Protein AF-A0AAQ3KBP9-F1 (afdb_monomer_lite)

Organism: NCBI:txid4628

Sequence (112 aa):
MKPSSLLSFSLALLLLQYSLAEADFQKTCTDAANSDSQADHDFCVSRLLGRPDSIEVDTWRLAQIAAELAINNNDIGKVKIGQLSAQATDATLRQLLNTCYLLFDGMGRADA

InterPro domains:
  IPR035513 Invertase/pectin methylesterase inhibitor domain superfamily [G3DSA:1.20.140.40] (21-111)
  IPR035513 Invertase/pectin methylesterase inhibitor domain superfamily [SSF101148] (26-107)

Secondary structure (DSSP, 8-state):
--THHHHHHHHHHHHHHHHT----HHHHHHHHHHH-TT--HHHHHHHHHT-TTGGG--HHHHHHHHHHHHHHHHHHHHHHHHHHHHH--SHHHHHHHHHHHHHHHHTT----

Radius of gyration: 22.48 Å; chains: 1; bounding box: 61×32×59 Å

Structure (mmCIF, N/CA/C/O backbone):
data_AF-A0AAQ3KBP9-F1
#
_entry.id   AF-A0AAQ3KBP9-F1
#
loop_
_atom_site.group_PDB
_atom_site.id
_atom_site.type_symbol
_atom_site.label_atom_id
_atom_site.label_alt_id
_atom_site.label_comp_id
_atom_site.label_asym_id
_atom_site.label_entity_id
_atom_site.label_seq_id
_atom_site.pdbx_PDB_ins_code
_atom_site.Cartn_x
_atom_site.Cartn_y
_atom_site.Cartn_z
_atom_site.occupancy
_atom_site.B_iso_or_equiv
_atom_site.auth_seq_id
_atom_site.auth_comp_id
_atom_site.auth_asym_id
_atom_site.auth_atom_id
_atom_site.pdbx_PDB_model_num
ATOM 1 N N . MET A 1 1 ? 39.776 -22.571 -40.805 1.00 45.28 1 MET A N 1
ATOM 2 C CA . MET A 1 1 ? 39.062 -21.421 -40.208 1.00 45.28 1 MET A CA 1
ATOM 3 C C . MET A 1 1 ? 37.936 -21.993 -39.359 1.00 45.28 1 MET A C 1
ATOM 5 O O . MET A 1 1 ? 37.097 -22.698 -39.899 1.00 45.28 1 MET A O 1
ATOM 9 N N . LYS A 1 2 ? 38.022 -21.868 -38.028 1.00 43.97 2 LYS A N 1
ATOM 10 C CA . LYS A 1 2 ? 37.146 -22.572 -37.072 1.00 43.97 2 LYS A CA 1
ATOM 11 C C . LYS A 1 2 ? 35.810 -21.816 -36.933 1.00 43.97 2 LYS A C 1
ATOM 13 O O . LYS A 1 2 ? 35.840 -20.688 -36.446 1.00 43.97 2 LYS A O 1
ATOM 18 N N . PRO A 1 3 ? 34.660 -22.412 -37.300 1.00 51.12 3 PRO A N 1
ATOM 19 C CA . PRO A 1 3 ? 33.346 -21.761 -37.201 1.00 51.12 3 PRO A CA 1
ATOM 20 C C . PRO A 1 3 ? 32.897 -21.502 -35.748 1.00 51.12 3 PRO A C 1
ATOM 22 O O . PRO A 1 3 ? 31.953 -20.756 -35.516 1.00 51.12 3 PRO A O 1
ATOM 25 N N . SER A 1 4 ? 33.604 -22.055 -34.757 1.00 56.66 4 SER A N 1
ATOM 26 C CA . SER A 1 4 ? 33.292 -21.922 -33.328 1.00 56.66 4 SER A CA 1
ATOM 27 C C . SER A 1 4 ? 33.473 -20.509 -32.761 1.00 56.66 4 SER A C 1
ATOM 29 O O . SER A 1 4 ? 32.872 -20.199 -31.742 1.00 56.66 4 SER A O 1
ATOM 31 N N . SER A 1 5 ? 34.278 -19.645 -33.390 1.00 55.00 5 SER A N 1
ATOM 32 C CA . SER A 1 5 ? 34.592 -18.324 -32.818 1.00 55.00 5 SER A CA 1
ATOM 33 C C . SER A 1 5 ? 33.481 -17.288 -33.020 1.00 55.00 5 SER A C 1
ATOM 35 O O . SER A 1 5 ? 33.389 -16.344 -32.242 1.00 55.00 5 SER A O 1
ATOM 37 N N . LEU A 1 6 ? 32.642 -17.462 -34.048 1.00 55.75 6 LEU A N 1
ATOM 38 C CA . LEU A 1 6 ? 31.541 -16.543 -34.360 1.00 55.75 6 LEU A CA 1
ATOM 39 C C . LEU A 1 6 ? 30.314 -16.815 -33.481 1.00 55.75 6 LEU A C 1
ATOM 41 O O . LEU A 1 6 ? 29.696 -15.877 -32.991 1.00 55.75 6 LEU A O 1
ATOM 45 N N . LEU A 1 7 ? 30.019 -18.091 -33.206 1.00 56.34 7 LEU A N 1
ATOM 46 C CA . LEU A 1 7 ? 28.905 -18.495 -32.339 1.00 56.34 7 LEU A CA 1
ATOM 47 C C . LEU A 1 7 ? 29.097 -18.018 -30.893 1.00 56.34 7 LEU A C 1
ATOM 49 O O . LEU A 1 7 ? 28.152 -17.532 -30.274 1.00 56.34 7 LEU A O 1
ATOM 53 N N . SER A 1 8 ? 30.326 -18.087 -30.375 1.00 57.84 8 SER A N 1
ATOM 54 C CA . SER A 1 8 ? 30.650 -17.583 -29.036 1.00 57.84 8 SER A CA 1
ATOM 55 C C . SER A 1 8 ? 30.504 -16.064 -28.931 1.00 57.84 8 SER A C 1
ATOM 57 O O . SER A 1 8 ? 30.074 -15.561 -27.898 1.00 57.84 8 SER A O 1
ATOM 59 N N . PHE A 1 9 ? 30.820 -15.334 -30.005 1.00 60.88 9 PHE A N 1
ATOM 60 C CA . PHE A 1 9 ? 30.674 -13.879 -30.055 1.00 60.88 9 PHE A CA 1
ATOM 61 C C . PHE A 1 9 ? 29.202 -13.461 -30.071 1.00 60.88 9 PHE A C 1
ATOM 63 O O . PHE A 1 9 ? 28.817 -12.548 -29.347 1.00 60.88 9 PHE A O 1
ATOM 70 N N . SER A 1 10 ? 28.368 -14.163 -30.844 1.00 65.25 10 SER A N 1
ATOM 71 C CA . SER A 1 10 ? 26.924 -13.921 -30.888 1.00 65.25 10 SER A CA 1
ATOM 72 C C . SER A 1 10 ? 26.249 -14.210 -29.550 1.00 65.25 10 SER A C 1
ATOM 74 O O . SER A 1 10 ? 25.417 -13.419 -29.123 1.00 65.25 10 SER A O 1
ATOM 76 N N . LEU A 1 11 ? 26.630 -15.293 -28.863 1.00 65.12 11 LEU A N 1
ATOM 77 C CA . LEU A 1 11 ? 26.080 -15.625 -27.546 1.00 65.12 11 LEU A CA 1
ATOM 78 C C . LEU A 1 11 ? 26.522 -14.621 -26.473 1.00 65.12 11 LEU A C 1
ATOM 80 O O . LEU A 1 11 ? 25.704 -14.210 -25.658 1.00 65.12 11 LEU A O 1
ATOM 84 N N . ALA A 1 12 ? 27.782 -14.176 -26.500 1.00 67.75 12 ALA A N 1
ATOM 85 C CA . ALA A 1 12 ? 28.270 -13.133 -25.599 1.00 67.75 12 ALA A CA 1
ATOM 86 C C . ALA A 1 12 ? 27.567 -11.789 -25.844 1.00 67.75 12 ALA A C 1
ATOM 88 O O . ALA A 1 12 ? 27.176 -11.134 -24.885 1.00 67.75 12 ALA A O 1
ATOM 89 N N . LEU A 1 13 ? 27.332 -11.411 -27.108 1.00 62.31 13 LEU A N 1
ATOM 90 C CA . LEU A 1 13 ? 26.522 -10.237 -27.439 1.00 62.31 13 LEU A CA 1
ATOM 91 C C . LEU A 1 13 ? 25.080 -10.396 -26.952 1.00 62.31 13 LEU A C 1
ATOM 93 O O . LEU A 1 13 ? 24.513 -9.419 -26.474 1.00 62.31 13 LEU A O 1
ATOM 97 N N . LEU A 1 14 ? 24.487 -11.592 -27.084 1.00 59.88 14 LEU A N 1
ATOM 98 C CA . LEU A 1 14 ? 23.128 -11.900 -26.617 1.00 59.88 14 LEU A CA 1
ATOM 99 C C . LEU A 1 14 ? 23.012 -11.804 -25.091 1.00 59.88 14 LEU A C 1
ATOM 101 O O . LEU A 1 14 ? 22.036 -11.280 -24.574 1.00 59.88 14 LEU A O 1
ATOM 105 N N . LEU A 1 15 ? 24.028 -12.254 -24.363 1.00 57.78 15 LEU A N 1
ATOM 106 C CA . LEU A 1 15 ? 24.075 -12.123 -22.909 1.00 57.78 15 LEU A CA 1
ATOM 107 C C . LEU A 1 15 ? 24.300 -10.665 -22.480 1.00 57.78 15 LEU A C 1
ATOM 109 O O . LEU A 1 15 ? 23.677 -10.219 -21.522 1.00 57.78 15 LEU A O 1
ATOM 113 N N . LEU A 1 16 ? 25.107 -9.902 -23.229 1.00 51.78 16 LEU A N 1
ATOM 114 C CA . LEU A 1 16 ? 25.377 -8.488 -22.947 1.00 51.78 16 LEU A CA 1
ATOM 115 C C . LEU A 1 16 ? 24.139 -7.594 -23.155 1.00 51.78 16 LEU A C 1
ATOM 117 O O . LEU A 1 16 ? 23.904 -6.666 -22.385 1.00 51.78 16 LEU A O 1
ATOM 121 N N . GLN A 1 17 ? 23.320 -7.891 -24.170 1.00 54.78 17 GLN A N 1
ATOM 122 C CA . GLN A 1 17 ? 22.047 -7.192 -24.412 1.00 54.78 17 GLN A CA 1
ATOM 123 C C . GLN A 1 17 ? 20.943 -7.593 -23.417 1.00 54.78 17 GLN A C 1
ATOM 125 O O . GLN A 1 17 ? 20.055 -6.790 -23.156 1.00 54.78 17 GLN A O 1
ATOM 130 N N . TYR A 1 18 ? 21.026 -8.779 -22.801 1.00 52.75 18 TYR A N 1
ATOM 131 C CA . TYR A 1 18 ? 20.164 -9.154 -21.672 1.00 52.75 18 TYR A CA 1
ATOM 132 C C . TYR A 1 18 ? 20.568 -8.457 -20.361 1.00 52.75 18 TYR A C 1
ATOM 134 O O . TYR A 1 18 ? 19.701 -8.162 -19.544 1.00 52.75 18 TYR A O 1
ATOM 142 N N . SER A 1 19 ? 21.859 -8.163 -20.157 1.00 48.75 19 SER A N 1
ATOM 143 C CA . SER A 1 19 ? 22.347 -7.444 -18.967 1.00 48.75 19 SER A CA 1
ATOM 144 C C . SER A 1 19 ? 22.133 -5.926 -19.002 1.00 48.75 19 SER A C 1
ATOM 146 O O . SER A 1 19 ? 22.295 -5.280 -17.976 1.00 48.75 19 SER A O 1
ATOM 148 N N . LEU A 1 20 ? 21.770 -5.360 -20.158 1.00 46.75 20 LEU A N 1
ATOM 149 C CA . LEU A 1 20 ? 21.497 -3.927 -20.350 1.00 46.75 20 LEU A CA 1
ATOM 150 C C . LEU A 1 20 ? 19.996 -3.602 -20.362 1.00 46.75 20 LEU A C 1
ATOM 152 O O . LEU A 1 20 ? 19.582 -2.567 -20.879 1.00 46.75 20 LEU A O 1
ATOM 156 N N . ALA A 1 21 ? 19.160 -4.476 -19.800 1.00 50.84 21 ALA A N 1
ATOM 157 C CA . ALA A 1 21 ? 17.813 -4.084 -19.417 1.00 50.84 21 ALA A CA 1
ATOM 158 C C . ALA A 1 21 ? 17.907 -3.233 -18.140 1.00 50.84 21 ALA A C 1
ATOM 160 O O . ALA A 1 21 ? 17.606 -3.706 -17.047 1.00 50.84 21 ALA A O 1
ATOM 161 N N . GLU A 1 22 ? 18.373 -1.987 -18.274 1.00 47.97 22 GLU A N 1
ATOM 162 C CA . GLU A 1 22 ? 18.120 -0.948 -17.274 1.00 47.97 22 GLU A CA 1
ATOM 163 C C . GLU A 1 22 ? 16.618 -0.977 -16.979 1.00 47.97 22 GLU A C 1
ATOM 165 O O . GLU A 1 22 ? 15.800 -0.875 -17.902 1.00 47.97 22 GLU A O 1
ATOM 170 N N . ALA A 1 23 ? 16.238 -1.220 -15.720 1.00 57.97 23 ALA A N 1
ATOM 171 C CA . ALA A 1 23 ? 14.830 -1.265 -15.370 1.00 57.97 23 ALA A CA 1
ATOM 172 C C . ALA A 1 23 ? 14.294 0.166 -15.413 1.00 57.97 23 ALA A C 1
ATOM 174 O O . ALA A 1 23 ? 14.347 0.921 -14.445 1.00 57.97 23 ALA A O 1
ATOM 175 N N . ASP A 1 24 ? 13.787 0.541 -16.580 1.00 71.50 24 ASP A N 1
ATOM 176 C CA . ASP A 1 24 ? 13.023 1.756 -16.748 1.00 71.50 24 ASP A CA 1
ATOM 177 C C . ASP A 1 24 ? 11.742 1.618 -15.910 1.00 71.50 24 ASP A C 1
ATOM 179 O O . ASP A 1 24 ? 10.821 0.851 -16.230 1.00 71.50 24 ASP A O 1
ATOM 183 N N . PHE A 1 25 ? 11.699 2.325 -14.779 1.00 73.00 25 PHE A N 1
ATOM 184 C CA . PHE A 1 25 ? 10.530 2.343 -13.907 1.00 73.00 25 PHE A CA 1
ATOM 185 C C . PHE A 1 25 ? 9.298 2.861 -14.656 1.00 73.00 25 PHE A C 1
ATOM 187 O O . PHE A 1 25 ? 8.194 2.410 -14.370 1.00 73.00 25 PHE A O 1
ATOM 194 N N . GLN A 1 26 ? 9.467 3.736 -15.652 1.00 80.19 26 GLN A N 1
ATOM 195 C CA . GLN A 1 26 ? 8.365 4.241 -16.464 1.00 80.19 26 GLN A CA 1
ATOM 196 C C . GLN A 1 26 ? 7.774 3.125 -17.329 1.00 80.19 26 GLN A C 1
ATOM 198 O O . GLN A 1 26 ? 6.553 2.950 -17.374 1.00 80.19 26 GLN A O 1
ATOM 203 N N . LYS A 1 27 ? 8.628 2.291 -17.936 1.00 82.00 27 LYS A N 1
ATOM 204 C CA . LYS A 1 27 ? 8.187 1.079 -18.635 1.00 82.00 27 LYS A CA 1
ATOM 205 C C . LYS A 1 27 ? 7.505 0.094 -17.682 1.00 82.00 27 LYS A C 1
ATOM 207 O O . LYS A 1 27 ? 6.435 -0.410 -18.004 1.00 82.00 27 LYS A O 1
ATOM 212 N N . THR A 1 28 ? 8.073 -0.141 -16.500 1.00 81.38 28 THR A N 1
ATOM 213 C CA . THR A 1 28 ? 7.480 -1.036 -15.487 1.00 81.38 28 THR A CA 1
ATOM 214 C C . THR A 1 28 ? 6.088 -0.560 -15.058 1.00 81.38 28 THR A C 1
ATOM 216 O O . THR A 1 28 ? 5.149 -1.352 -15.019 1.00 81.38 28 THR A O 1
ATOM 219 N N . CYS A 1 29 ? 5.924 0.738 -14.793 1.00 84.06 29 CYS A N 1
ATOM 220 C CA . CYS A 1 29 ? 4.631 1.327 -14.446 1.00 84.06 29 CYS A CA 1
ATOM 221 C C . CYS A 1 29 ? 3.632 1.261 -15.611 1.00 84.06 29 CYS A C 1
ATOM 223 O O . CYS A 1 29 ? 2.444 1.039 -15.388 1.00 84.06 29 CYS A O 1
ATOM 225 N N . THR A 1 30 ? 4.103 1.412 -16.852 1.00 88.75 30 THR A N 1
ATOM 226 C CA . THR A 1 30 ? 3.271 1.268 -18.057 1.00 88.75 30 THR A CA 1
ATOM 227 C C . THR A 1 30 ? 2.779 -0.169 -18.216 1.00 88.75 30 THR A C 1
ATOM 229 O O . THR A 1 30 ? 1.592 -0.398 -18.436 1.00 88.75 30 THR A O 1
ATOM 232 N N . ASP A 1 31 ? 3.668 -1.150 -18.059 1.00 88.31 31 ASP A N 1
ATOM 233 C CA . ASP A 1 31 ? 3.324 -2.571 -18.135 1.00 88.31 31 ASP A CA 1
ATOM 234 C C . ASP A 1 31 ? 2.335 -2.962 -17.017 1.00 88.31 31 ASP A C 1
ATOM 236 O O . ASP A 1 31 ?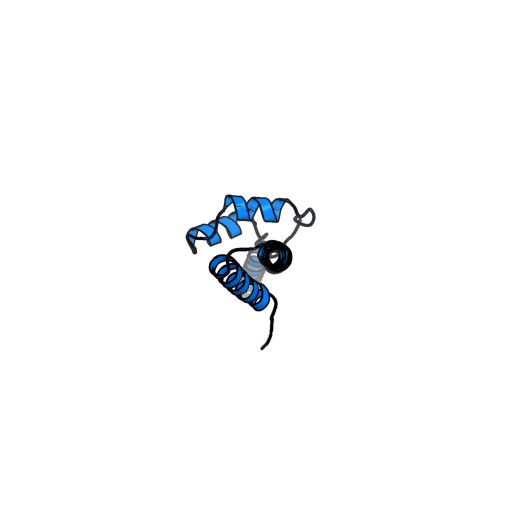 1.387 -3.715 -17.257 1.00 88.31 31 ASP A O 1
ATOM 240 N N . ALA A 1 32 ? 2.493 -2.401 -15.813 1.00 85.38 32 ALA A N 1
ATOM 241 C CA . ALA A 1 32 ? 1.551 -2.585 -14.709 1.00 85.38 32 ALA A CA 1
ATOM 242 C C . ALA A 1 32 ? 0.163 -2.005 -15.033 1.00 85.38 32 ALA A C 1
ATOM 244 O O . ALA A 1 32 ? -0.827 -2.724 -14.951 1.00 85.38 32 ALA A O 1
ATOM 245 N N . ALA A 1 33 ? 0.085 -0.748 -15.481 1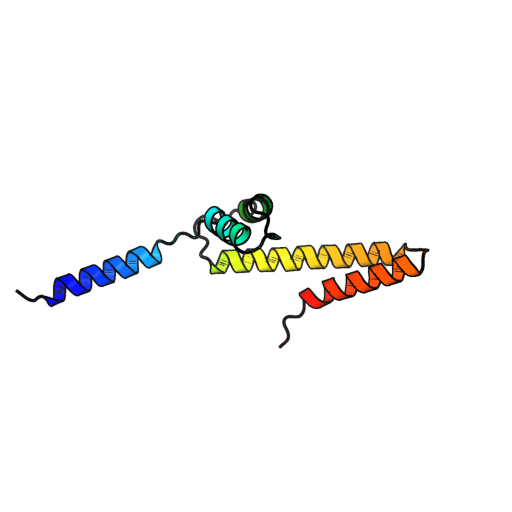.00 90.44 33 ALA A N 1
ATOM 246 C CA . ALA A 1 33 ? -1.184 -0.102 -15.834 1.00 90.44 33 ALA A CA 1
ATOM 247 C C . ALA A 1 33 ? -1.909 -0.792 -17.005 1.00 90.44 33 ALA A C 1
ATOM 249 O O . ALA A 1 33 ? -3.137 -0.825 -17.058 1.00 90.44 33 ALA A O 1
ATOM 250 N N . ASN A 1 34 ? -1.158 -1.380 -17.940 1.00 92.94 34 ASN A N 1
ATOM 251 C CA . ASN A 1 34 ? -1.726 -2.152 -19.045 1.00 92.94 34 ASN A CA 1
ATOM 252 C C . ASN A 1 34 ? -2.228 -3.542 -18.621 1.00 92.94 34 ASN A C 1
ATOM 254 O O . ASN A 1 34 ? -3.085 -4.108 -19.302 1.00 92.94 34 ASN A O 1
ATOM 258 N N . SER A 1 35 ? -1.677 -4.118 -17.549 1.00 91.75 35 SER A N 1
ATOM 259 C CA . SER A 1 35 ? -2.030 -5.464 -17.076 1.00 91.75 35 SER A CA 1
ATOM 260 C C . SER A 1 35 ? -3.104 -5.464 -15.989 1.00 91.75 35 SER A C 1
ATOM 262 O O . SER A 1 35 ? -3.901 -6.401 -15.938 1.00 91.75 35 SER A O 1
ATOM 264 N N . ASP A 1 36 ? -3.169 -4.419 -15.163 1.00 87.75 36 ASP A N 1
ATOM 265 C CA . ASP A 1 36 ? -4.168 -4.251 -14.110 1.00 87.75 36 ASP A CA 1
ATOM 266 C C . ASP A 1 36 ? -4.787 -2.851 -14.176 1.00 87.75 36 ASP A C 1
ATOM 268 O O . ASP A 1 36 ? -4.116 -1.844 -13.972 1.00 87.75 36 ASP A O 1
ATOM 272 N N . SER A 1 37 ? -6.103 -2.781 -14.392 1.00 88.75 37 SER A N 1
ATOM 273 C CA . SER A 1 37 ? -6.851 -1.516 -14.424 1.00 88.75 37 SER A CA 1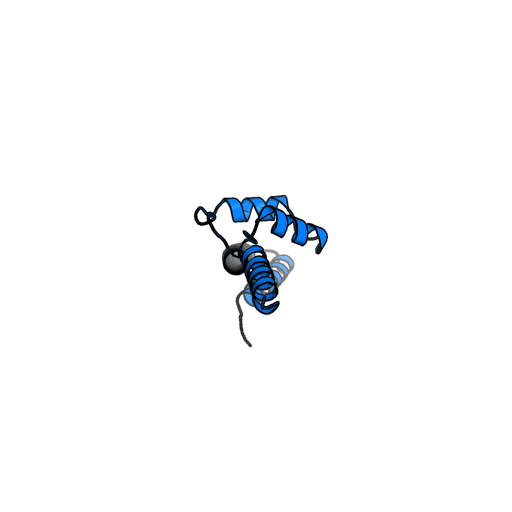
ATOM 274 C C . SER A 1 37 ? -6.846 -0.745 -13.098 1.00 88.75 37 SER A C 1
ATOM 276 O O . SER A 1 37 ? -7.242 0.417 -13.069 1.00 88.75 37 SER A O 1
ATOM 278 N N . GLN A 1 38 ? -6.462 -1.389 -11.993 1.00 87.69 38 GLN A N 1
ATOM 279 C CA . GLN A 1 38 ? -6.287 -0.743 -10.691 1.00 87.69 38 GLN A CA 1
ATOM 280 C C . GLN A 1 38 ? -4.887 -0.140 -10.522 1.00 87.69 38 GLN A C 1
ATOM 282 O O . GLN A 1 38 ? -4.673 0.640 -9.592 1.00 87.69 38 GLN A O 1
ATOM 287 N N . ALA A 1 39 ? -3.932 -0.498 -11.384 1.00 86.31 39 ALA A N 1
ATOM 288 C CA . ALA A 1 39 ? -2.598 0.074 -11.361 1.00 86.31 39 ALA A CA 1
ATOM 289 C C . ALA A 1 39 ? -2.609 1.452 -12.036 1.00 86.31 39 ALA A C 1
ATOM 291 O O . ALA A 1 39 ? -2.868 1.589 -13.230 1.00 86.31 39 ALA A O 1
ATOM 292 N N . ASP A 1 40 ? -2.296 2.482 -11.254 1.00 89.94 40 ASP A N 1
ATOM 293 C CA . ASP A 1 40 ? -2.196 3.854 -11.738 1.00 89.94 40 ASP A CA 1
ATOM 294 C C . ASP A 1 40 ? -0.741 4.187 -12.100 1.00 89.94 40 ASP A C 1
ATOM 296 O O . ASP A 1 40 ? 0.166 4.118 -11.259 1.00 89.94 40 ASP A O 1
ATOM 300 N N . HIS A 1 41 ? -0.520 4.520 -13.374 1.00 87.12 41 HIS A N 1
ATOM 301 C CA . HIS A 1 41 ? 0.806 4.816 -13.914 1.00 87.12 41 HIS A CA 1
ATOM 302 C C . HIS A 1 41 ? 1.464 6.006 -13.201 1.00 87.12 41 HIS A C 1
ATOM 304 O O . HIS A 1 41 ? 2.618 5.914 -12.777 1.00 87.12 41 HIS A O 1
ATOM 310 N N . ASP A 1 42 ? 0.739 7.113 -13.044 1.00 87.12 42 ASP A N 1
ATOM 311 C CA . ASP A 1 42 ? 1.295 8.364 -12.524 1.00 87.12 42 ASP A CA 1
ATOM 312 C C . ASP A 1 42 ? 1.607 8.244 -11.029 1.00 87.12 42 ASP A C 1
ATOM 314 O O . ASP A 1 42 ? 2.650 8.705 -10.552 1.00 87.12 42 ASP A O 1
ATOM 318 N N . PHE A 1 43 ? 0.754 7.536 -10.289 1.00 84.25 43 PHE A N 1
ATOM 319 C CA . PHE A 1 43 ? 1.007 7.143 -8.915 1.00 84.25 43 PHE A CA 1
ATOM 320 C C . PHE A 1 43 ? 2.263 6.274 -8.825 1.00 84.25 43 PHE A C 1
ATOM 322 O O . PHE A 1 43 ? 3.160 6.601 -8.048 1.00 84.25 43 PHE A O 1
ATOM 329 N N . CYS A 1 44 ? 2.376 5.222 -9.641 1.00 84.62 44 CYS A N 1
ATOM 330 C CA . CYS A 1 44 ? 3.545 4.340 -9.673 1.00 84.62 44 CYS A CA 1
ATOM 331 C C . CYS A 1 44 ? 4.848 5.121 -9.916 1.00 84.62 44 CYS A C 1
ATOM 333 O O . CYS A 1 44 ? 5.784 5.030 -9.117 1.00 84.62 44 CYS A O 1
ATOM 335 N N . VAL A 1 45 ? 4.877 5.975 -10.944 1.00 83.31 45 VAL A N 1
ATOM 336 C CA . VAL A 1 45 ? 6.038 6.813 -11.272 1.00 83.31 45 VAL A CA 1
ATOM 337 C C . VAL A 1 45 ? 6.377 7.770 -10.126 1.00 83.31 45 VAL A C 1
ATOM 339 O O . VAL A 1 45 ? 7.534 7.844 -9.711 1.00 83.31 45 VAL A O 1
ATOM 342 N N . SER A 1 46 ? 5.386 8.458 -9.547 1.00 80.88 46 SER A N 1
ATOM 343 C CA . SER A 1 4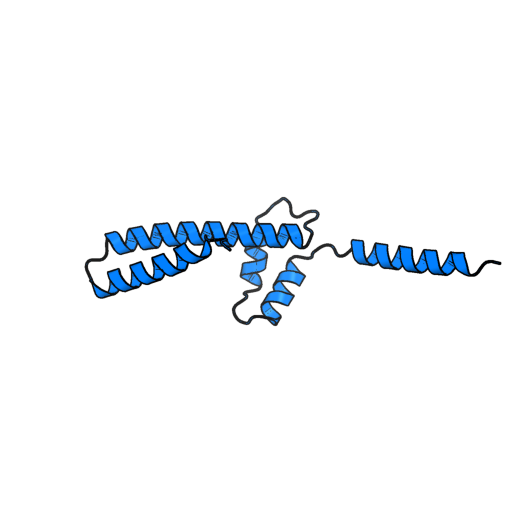6 ? 5.624 9.424 -8.462 1.00 80.88 46 SER A CA 1
ATOM 344 C C . SER A 1 46 ? 6.228 8.784 -7.207 1.00 80.88 46 SER A C 1
ATOM 346 O O . SER A 1 46 ? 7.060 9.391 -6.528 1.00 80.88 46 SER A O 1
ATOM 348 N N . ARG A 1 47 ? 5.846 7.537 -6.905 1.00 77.19 47 ARG A N 1
ATOM 349 C CA . ARG A 1 47 ? 6.353 6.794 -5.747 1.00 77.19 47 ARG A CA 1
ATOM 350 C C . ARG A 1 47 ? 7.780 6.289 -5.955 1.00 77.19 47 ARG A C 1
ATOM 352 O O . ARG A 1 47 ? 8.509 6.172 -4.969 1.00 77.19 47 ARG A O 1
ATOM 359 N N . LEU A 1 48 ? 8.180 6.019 -7.197 1.00 73.88 48 LEU A N 1
ATOM 360 C CA . LEU A 1 48 ? 9.523 5.543 -7.537 1.00 73.88 48 LEU A CA 1
ATOM 361 C C . LEU A 1 48 ? 10.520 6.696 -7.742 1.00 73.88 48 LEU A C 1
ATOM 363 O O . LEU A 1 48 ? 11.649 6.602 -7.265 1.00 73.88 48 LEU A O 1
ATOM 367 N N . LEU A 1 49 ? 10.091 7.822 -8.329 1.00 66.81 49 LEU A N 1
ATOM 368 C CA . LEU A 1 49 ? 10.915 9.031 -8.505 1.00 66.81 49 LEU A CA 1
ATOM 369 C C . LEU A 1 49 ? 11.422 9.631 -7.182 1.00 66.81 49 LEU A C 1
ATOM 371 O O . LEU A 1 49 ? 12.477 10.259 -7.147 1.00 66.81 49 LEU A O 1
ATOM 375 N N . GLY A 1 50 ? 10.691 9.441 -6.080 1.00 60.38 50 GLY A N 1
ATOM 376 C CA . GLY A 1 50 ? 11.065 9.953 -4.757 1.00 60.38 50 GLY A CA 1
ATOM 377 C C . GLY A 1 50 ? 12.255 9.247 -4.090 1.00 60.38 50 GLY A C 1
ATOM 378 O O . GLY A 1 50 ? 12.621 9.628 -2.977 1.00 60.38 50 GLY A O 1
ATOM 379 N N . ARG A 1 51 ? 12.847 8.216 -4.714 1.00 59.53 51 ARG A N 1
ATOM 380 C CA . ARG A 1 51 ? 13.976 7.448 -4.164 1.00 59.53 51 ARG A CA 1
ATOM 381 C C . ARG A 1 51 ? 15.265 7.780 -4.952 1.00 59.53 51 ARG A C 1
ATOM 383 O O . ARG A 1 51 ? 15.374 7.389 -6.114 1.00 59.53 51 ARG A O 1
ATOM 390 N N . PRO A 1 52 ? 16.240 8.495 -4.349 1.00 49.25 52 PRO A N 1
ATOM 391 C CA . PRO A 1 52 ? 17.453 8.978 -5.030 1.00 49.25 52 PRO A CA 1
ATOM 392 C C . PRO A 1 52 ? 18.435 7.873 -5.450 1.00 49.25 52 PRO A C 1
ATOM 394 O O . PRO A 1 52 ? 19.388 8.143 -6.174 1.00 49.25 52 PRO A O 1
ATOM 397 N N . ASP A 1 53 ? 18.196 6.625 -5.056 1.00 53.47 53 ASP A N 1
ATOM 398 C CA . ASP A 1 53 ? 19.068 5.489 -5.364 1.00 53.47 53 ASP A CA 1
ATOM 399 C C . ASP A 1 53 ? 18.829 4.909 -6.775 1.00 53.47 53 ASP A C 1
ATOM 401 O O . ASP A 1 53 ? 19.203 3.770 -7.055 1.00 53.47 53 ASP A O 1
ATOM 405 N N . SER A 1 54 ? 18.166 5.664 -7.654 1.00 48.91 54 SER A N 1
ATOM 406 C CA . SER A 1 54 ? 17.597 5.176 -8.913 1.00 48.91 54 SER A CA 1
ATOM 407 C C . SER A 1 54 ? 18.564 5.093 -10.097 1.00 48.91 54 SER A C 1
ATOM 409 O O . SER A 1 54 ? 18.128 4.885 -11.224 1.00 48.91 54 SER A O 1
ATOM 411 N N . ILE A 1 55 ? 19.872 5.234 -9.861 1.00 50.69 55 ILE A N 1
ATOM 412 C CA . ILE A 1 55 ? 20.852 5.288 -10.955 1.00 50.69 55 ILE A CA 1
ATOM 413 C C . ILE A 1 55 ? 21.110 3.907 -11.578 1.00 50.69 55 ILE A C 1
ATOM 415 O O . ILE A 1 55 ? 21.393 3.857 -12.762 1.00 50.69 55 ILE A O 1
ATOM 419 N N . GLU A 1 56 ? 20.892 2.799 -10.863 1.00 53.41 56 GLU A N 1
ATOM 420 C CA . GLU A 1 56 ? 20.784 1.453 -11.453 1.00 53.41 56 GLU A CA 1
ATOM 421 C C . GLU A 1 56 ? 19.875 0.599 -10.555 1.00 53.41 56 GLU A C 1
ATOM 423 O O . GLU A 1 56 ? 20.319 -0.025 -9.589 1.00 53.41 56 GLU A O 1
ATOM 428 N N . VAL A 1 57 ? 18.566 0.635 -10.802 1.00 56.34 57 VAL A N 1
ATOM 429 C CA . VAL A 1 57 ? 17.603 -0.206 -10.077 1.00 56.34 57 VAL A CA 1
ATOM 430 C C . VAL A 1 57 ? 17.311 -1.381 -10.980 1.00 56.34 57 VAL A C 1
ATOM 432 O O . VAL A 1 57 ? 16.653 -1.221 -11.997 1.00 56.34 57 VAL A O 1
ATOM 435 N N . ASP A 1 58 ? 17.821 -2.559 -10.656 1.00 63.00 58 ASP A N 1
ATOM 436 C CA . ASP A 1 58 ? 17.311 -3.769 -11.284 1.00 63.00 58 ASP A CA 1
ATOM 437 C C . ASP A 1 58 ? 15.845 -4.002 -10.860 1.00 63.00 58 ASP A C 1
ATOM 439 O O . ASP A 1 58 ? 15.321 -3.411 -9.906 1.00 63.00 58 ASP A O 1
ATOM 443 N N . THR A 1 59 ? 15.141 -4.877 -11.580 1.00 64.75 59 THR A N 1
ATOM 444 C CA . THR A 1 59 ? 13.739 -5.218 -11.282 1.00 64.75 59 THR A CA 1
ATOM 445 C C . THR A 1 59 ? 13.545 -5.686 -9.832 1.00 64.75 59 THR A C 1
ATOM 447 O O . THR A 1 59 ? 12.487 -5.463 -9.244 1.00 64.75 59 THR A O 1
ATOM 450 N N . TRP A 1 60 ? 14.575 -6.290 -9.231 1.00 63.47 60 TRP A N 1
ATOM 451 C CA . TRP A 1 60 ? 14.565 -6.729 -7.839 1.00 63.47 60 TRP A CA 1
ATOM 452 C C . TRP A 1 60 ? 14.471 -5.554 -6.861 1.00 63.47 60 TRP A C 1
ATOM 454 O O . TRP A 1 60 ? 13.597 -5.538 -5.991 1.00 63.47 60 TRP A O 1
ATOM 464 N N . ARG A 1 61 ? 15.320 -4.534 -7.012 1.00 67.31 61 ARG A N 1
ATOM 465 C CA . ARG A 1 61 ? 15.299 -3.373 -6.119 1.00 67.31 61 ARG A CA 1
ATOM 466 C C . ARG A 1 61 ? 14.030 -2.531 -6.298 1.00 67.31 61 ARG A C 1
ATOM 468 O O . ARG A 1 61 ? 13.529 -1.995 -5.310 1.00 67.31 61 ARG A O 1
ATOM 475 N N . LEU A 1 62 ? 13.440 -2.491 -7.497 1.00 70.12 62 LEU A N 1
ATOM 476 C CA . LEU A 1 62 ? 12.106 -1.904 -7.704 1.00 70.12 62 LEU A CA 1
ATOM 477 C C . LEU A 1 62 ? 11.021 -2.660 -6.926 1.00 70.12 62 LEU A C 1
ATOM 479 O O . LEU A 1 62 ? 10.199 -2.032 -6.254 1.00 70.12 62 LEU A O 1
ATOM 483 N N . ALA A 1 63 ? 11.044 -3.994 -6.960 1.00 74.31 63 ALA A N 1
ATOM 484 C CA . ALA A 1 63 ? 10.107 -4.820 -6.202 1.00 74.31 63 ALA A CA 1
ATOM 485 C C . ALA A 1 63 ? 10.260 -4.620 -4.684 1.00 74.31 63 ALA A C 1
ATOM 487 O O . ALA A 1 63 ? 9.260 -4.488 -3.979 1.00 74.31 63 ALA A O 1
ATOM 488 N N . GLN A 1 64 ? 11.495 -4.518 -4.181 1.00 72.06 64 GLN A N 1
ATOM 489 C CA . GLN A 1 64 ? 11.749 -4.227 -2.769 1.00 72.06 64 GLN A CA 1
ATOM 490 C C . GLN A 1 64 ? 11.196 -2.854 -2.361 1.00 72.06 64 GLN A C 1
ATOM 492 O O . GLN A 1 64 ? 10.509 -2.743 -1.346 1.00 72.06 64 GLN A O 1
ATOM 497 N N . ILE A 1 65 ? 11.437 -1.813 -3.165 1.00 75.38 65 ILE A N 1
ATOM 498 C CA . ILE A 1 65 ? 10.894 -0.472 -2.908 1.00 75.38 65 ILE A CA 1
ATOM 499 C C . ILE A 1 65 ? 9.362 -0.511 -2.884 1.00 75.38 65 ILE A C 1
ATOM 501 O O . ILE A 1 65 ? 8.754 0.072 -1.985 1.00 75.38 65 ILE A O 1
ATOM 505 N N . ALA A 1 66 ? 8.729 -1.205 -3.833 1.00 78.44 66 ALA A N 1
ATOM 506 C CA . ALA A 1 66 ? 7.277 -1.359 -3.870 1.00 78.44 66 ALA A CA 1
ATOM 507 C C . ALA A 1 66 ? 6.742 -2.074 -2.616 1.00 78.44 66 ALA A C 1
ATOM 509 O O . ALA A 1 66 ? 5.779 -1.598 -2.009 1.00 78.44 66 ALA A O 1
ATOM 510 N N . ALA A 1 67 ? 7.401 -3.152 -2.178 1.00 79.56 67 ALA A N 1
ATOM 511 C CA . ALA A 1 67 ? 7.045 -3.878 -0.960 1.00 79.56 67 ALA A CA 1
ATOM 512 C C . ALA A 1 67 ? 7.161 -2.993 0.294 1.00 79.56 67 ALA A C 1
ATOM 514 O O . ALA A 1 67 ? 6.229 -2.927 1.095 1.00 79.56 67 ALA A O 1
ATOM 515 N N . GLU A 1 68 ? 8.254 -2.240 0.438 1.00 79.44 68 GLU A N 1
ATOM 516 C CA . GLU A 1 68 ? 8.426 -1.285 1.541 1.00 79.44 68 GLU A CA 1
ATOM 517 C C . GLU A 1 68 ? 7.343 -0.199 1.540 1.00 79.44 68 GLU A C 1
ATOM 519 O O . GLU A 1 68 ? 6.821 0.169 2.591 1.00 79.44 68 GLU A O 1
ATOM 524 N N . LEU A 1 69 ? 6.989 0.336 0.366 1.00 79.94 69 LEU A N 1
ATOM 525 C CA . LEU A 1 69 ? 5.934 1.346 0.251 1.00 79.94 69 LEU A CA 1
ATOM 526 C C . LEU A 1 69 ? 4.570 0.777 0.650 1.00 79.94 69 LEU A C 1
ATOM 528 O O . LEU A 1 69 ? 3.802 1.480 1.309 1.00 79.94 69 LEU A O 1
ATO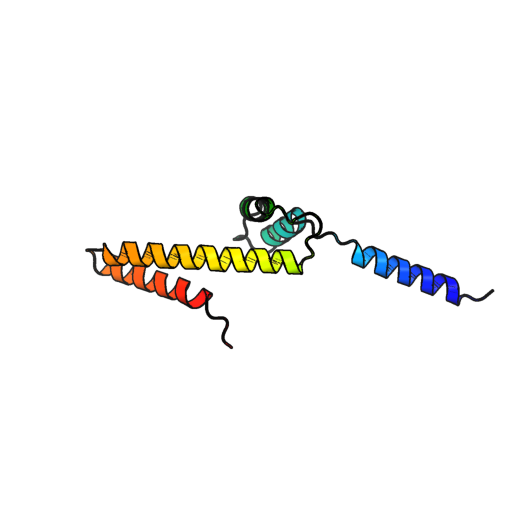M 532 N N . ALA A 1 70 ? 4.281 -0.470 0.276 1.00 82.19 70 ALA A N 1
ATOM 533 C CA . ALA A 1 70 ? 3.055 -1.157 0.660 1.00 82.19 70 ALA A CA 1
ATOM 534 C C . ALA A 1 70 ? 2.980 -1.358 2.181 1.00 82.19 70 ALA A C 1
ATOM 536 O O . ALA A 1 70 ? 1.991 -0.951 2.788 1.00 82.19 70 ALA A O 1
ATOM 537 N N . ILE A 1 71 ? 4.040 -1.887 2.805 1.00 82.25 71 ILE A N 1
ATOM 538 C CA . ILE A 1 71 ? 4.113 -2.105 4.261 1.00 82.25 71 ILE A CA 1
ATOM 539 C C . ILE A 1 71 ? 3.957 -0.780 5.018 1.00 82.25 71 ILE A C 1
ATOM 541 O O . ILE A 1 71 ? 3.100 -0.663 5.890 1.00 82.25 71 ILE A O 1
ATOM 545 N N . ASN A 1 72 ? 4.710 0.253 4.634 1.00 83.94 72 ASN A N 1
ATOM 546 C CA . ASN A 1 72 ? 4.657 1.549 5.313 1.00 83.94 72 ASN A CA 1
ATOM 547 C C . ASN A 1 72 ? 3.269 2.199 5.213 1.00 83.94 72 ASN A C 1
ATOM 549 O O . ASN A 1 72 ? 2.738 2.702 6.203 1.00 83.94 72 ASN A O 1
ATOM 553 N N . ASN A 1 73 ? 2.657 2.189 4.023 1.00 84.31 73 ASN A N 1
ATOM 554 C CA . ASN A 1 73 ? 1.311 2.736 3.845 1.00 84.31 73 ASN A CA 1
ATOM 555 C C . ASN A 1 73 ? 0.266 1.917 4.620 1.00 84.31 73 ASN A C 1
ATOM 557 O O . ASN A 1 73 ? -0.689 2.488 5.151 1.00 84.31 73 ASN A O 1
ATOM 561 N N . ASN A 1 74 ? 0.447 0.598 4.692 1.00 87.94 74 ASN A N 1
ATOM 562 C CA . ASN A 1 74 ? -0.411 -0.291 5.454 1.00 87.94 74 ASN A CA 1
ATOM 563 C C . ASN A 1 74 ? -0.364 0.043 6.955 1.00 87.94 74 ASN A C 1
ATOM 565 O O . ASN A 1 74 ? -1.402 0.310 7.559 1.00 87.94 74 ASN A O 1
ATOM 569 N N . ASP A 1 75 ? 0.826 0.155 7.543 1.00 87.81 75 ASP A N 1
ATOM 570 C CA . ASP A 1 75 ? 0.981 0.504 8.958 1.00 87.81 75 ASP A CA 1
ATOM 571 C C . ASP A 1 75 ? 0.373 1.872 9.296 1.00 87.81 75 ASP A C 1
ATOM 573 O O . ASP A 1 75 ? -0.355 2.010 10.286 1.00 87.81 75 ASP A O 1
ATOM 577 N N . ILE A 1 76 ? 0.577 2.873 8.432 1.00 88.50 76 ILE A N 1
ATOM 578 C CA . ILE A 1 76 ? -0.069 4.190 8.557 1.00 88.50 76 ILE A CA 1
ATOM 579 C C . ILE A 1 76 ? -1.600 4.046 8.534 1.00 88.50 76 ILE A C 1
ATOM 581 O O . ILE A 1 76 ? -2.297 4.642 9.364 1.00 88.50 76 ILE A O 1
ATOM 585 N N . GLY A 1 77 ? -2.127 3.237 7.613 1.00 89.44 77 GLY A N 1
ATOM 586 C CA . GLY A 1 77 ? -3.551 2.926 7.509 1.00 89.44 77 GLY A CA 1
ATOM 587 C C . GLY A 1 77 ? -4.107 2.297 8.787 1.00 89.44 77 GLY A C 1
ATOM 588 O O . GLY A 1 77 ? -5.100 2.792 9.325 1.00 89.44 77 GLY A O 1
ATOM 589 N N . LYS A 1 78 ? -3.435 1.277 9.337 1.00 92.69 78 LYS A N 1
ATOM 590 C CA . LYS A 1 78 ? -3.821 0.611 10.598 1.00 92.69 78 LYS A CA 1
ATOM 591 C C . LYS A 1 78 ? -3.909 1.594 11.752 1.00 92.69 78 LYS A C 1
ATOM 593 O O . LYS A 1 78 ? -4.908 1.609 12.474 1.00 92.69 78 LYS A O 1
ATOM 598 N N . VAL A 1 79 ? -2.884 2.432 11.916 1.00 92.69 79 VAL A N 1
ATOM 599 C CA . VAL A 1 79 ? -2.849 3.452 12.972 1.00 92.69 79 VAL A CA 1
ATOM 600 C C . VAL A 1 79 ? -4.031 4.403 12.821 1.00 92.69 79 VAL A C 1
ATOM 602 O O . VAL A 1 79 ? -4.749 4.656 13.792 1.00 92.69 79 VAL A O 1
ATOM 605 N N . LYS A 1 80 ? -4.288 4.892 11.602 1.00 93.81 80 LYS A N 1
ATOM 606 C CA . LYS A 1 80 ? -5.390 5.825 11.355 1.00 93.81 80 LYS A CA 1
ATOM 607 C C . LYS A 1 80 ? -6.755 5.190 11.615 1.00 93.81 80 LYS A C 1
ATOM 609 O O . LYS A 1 80 ? -7.605 5.820 12.242 1.00 93.81 80 LYS A O 1
ATOM 614 N N . ILE A 1 81 ? -6.964 3.951 11.176 1.00 94.56 81 ILE A N 1
ATOM 615 C CA . ILE A 1 81 ? -8.205 3.206 11.413 1.00 94.56 81 ILE A CA 1
ATOM 616 C C . ILE A 1 81 ? -8.421 2.982 12.913 1.00 94.56 81 ILE A C 1
ATOM 618 O O . ILE A 1 81 ? -9.523 3.218 13.403 1.00 94.56 81 ILE A O 1
ATOM 622 N N . GLY A 1 82 ? -7.380 2.600 13.659 1.00 92.56 82 GLY A N 1
ATOM 623 C CA . GLY A 1 82 ? -7.459 2.436 15.113 1.00 92.56 82 GLY A CA 1
ATOM 624 C C . GLY A 1 82 ? -7.864 3.730 15.825 1.00 92.56 82 GLY A C 1
ATOM 625 O O . GLY A 1 82 ? -8.755 3.721 16.674 1.00 92.56 82 GLY A O 1
ATOM 626 N N . GLN A 1 83 ? -7.281 4.863 15.420 1.00 94.44 83 GLN A N 1
ATOM 627 C CA . GLN A 1 83 ? -7.653 6.185 15.937 1.00 94.44 83 GLN A CA 1
ATOM 628 C C . GLN A 1 83 ? -9.111 6.547 15.635 1.00 94.44 83 GLN A C 1
ATOM 630 O O . GLN A 1 83 ? -9.790 7.099 16.500 1.00 94.44 83 GLN A O 1
ATOM 635 N N . LEU A 1 84 ? -9.591 6.262 14.421 1.00 96.12 84 LEU A N 1
ATOM 636 C CA . LEU A 1 84 ? -10.979 6.518 14.026 1.00 96.12 84 LEU A CA 1
ATOM 637 C C . LEU A 1 84 ? -11.951 5.605 14.782 1.00 96.12 84 LEU A C 1
ATOM 639 O O . LEU A 1 84 ? -12.980 6.076 15.257 1.00 96.12 84 LEU A O 1
ATOM 643 N N . SER A 1 85 ? -11.610 4.325 14.946 1.00 93.69 85 SER A N 1
ATOM 644 C CA . SER A 1 85 ? -12.436 3.342 15.659 1.00 93.69 85 SER A CA 1
ATOM 645 C C . SER A 1 85 ? -12.604 3.717 17.134 1.00 93.69 85 SER A C 1
ATOM 647 O O . SER A 1 85 ? -13.716 3.671 17.661 1.00 93.69 85 SER A O 1
ATOM 649 N N . ALA A 1 86 ? -11.534 4.193 17.781 1.00 93.19 86 ALA A N 1
ATOM 650 C CA . ALA A 1 86 ? -11.572 4.677 19.163 1.00 93.19 86 ALA A CA 1
ATOM 651 C C . ALA A 1 86 ? -12.474 5.912 19.359 1.00 93.19 86 ALA A C 1
ATOM 653 O O . ALA A 1 86 ? -13.002 6.121 20.449 1.00 93.19 86 ALA A O 1
ATOM 654 N N . GLN A 1 87 ? -12.658 6.722 18.313 1.00 94.62 87 GLN A N 1
ATOM 655 C CA . GLN A 1 87 ? -13.505 7.921 18.328 1.00 94.62 87 GLN A CA 1
ATOM 656 C C . GLN A 1 87 ? -14.941 7.652 17.853 1.00 94.62 87 GLN A C 1
ATOM 658 O O . GLN A 1 87 ? -15.805 8.520 17.984 1.00 94.62 87 GLN A O 1
ATOM 663 N N . ALA A 1 88 ? -15.217 6.472 17.292 1.00 94.62 88 ALA A N 1
ATOM 664 C CA . ALA A 1 88 ? -16.516 6.150 16.726 1.00 94.62 88 ALA A CA 1
ATOM 665 C C . ALA A 1 88 ? -17.566 5.929 17.826 1.00 94.62 88 ALA A C 1
ATOM 667 O O . ALA A 1 88 ? -17.473 5.009 18.646 1.00 94.62 88 ALA A O 1
ATOM 668 N N . THR A 1 89 ? -18.602 6.766 17.809 1.00 95.06 89 THR A N 1
ATOM 669 C CA . THR A 1 89 ? -19.784 6.631 18.672 1.00 95.06 89 THR A CA 1
ATOM 670 C C . THR A 1 89 ? -20.821 5.682 18.075 1.00 95.06 89 THR A C 1
ATOM 672 O O . THR A 1 89 ? -21.509 4.985 18.818 1.00 95.06 89 THR A O 1
ATOM 675 N N . ASP A 1 90 ? -20.897 5.608 16.745 1.00 97.31 90 ASP A N 1
ATOM 676 C CA . ASP A 1 90 ? -21.763 4.676 16.031 1.00 97.31 90 ASP A CA 1
ATOM 677 C C . ASP A 1 90 ? -21.174 3.256 16.019 1.00 97.31 90 ASP A C 1
ATOM 679 O O . ASP A 1 90 ? -20.020 3.028 15.638 1.00 97.31 90 ASP A O 1
ATOM 683 N N . ALA A 1 91 ? -21.981 2.283 16.445 1.00 95.06 91 ALA A N 1
ATOM 684 C CA . ALA A 1 91 ? -21.548 0.896 16.578 1.00 95.06 91 ALA A CA 1
ATOM 685 C C . ALA A 1 91 ? -21.277 0.234 15.219 1.00 95.06 91 ALA A C 1
ATOM 687 O O . ALA A 1 91 ? -20.332 -0.550 15.107 1.00 95.06 91 ALA A O 1
ATOM 688 N N . THR A 1 92 ? -22.061 0.579 14.194 1.00 96.19 92 THR A N 1
ATOM 689 C CA . THR A 1 92 ? -21.916 0.034 12.837 1.00 96.19 92 THR A CA 1
ATOM 690 C C . THR A 1 92 ? -20.620 0.528 12.200 1.00 96.19 92 THR A C 1
ATOM 692 O O . THR A 1 92 ? -19.831 -0.266 11.692 1.00 96.19 92 THR A O 1
ATOM 695 N N . LEU A 1 93 ? -20.344 1.829 12.304 1.00 94.94 93 LEU A N 1
ATOM 696 C CA . LEU A 1 93 ? -19.109 2.453 11.850 1.00 94.94 93 LEU A CA 1
ATOM 697 C C . LEU A 1 93 ? -17.896 1.860 12.564 1.00 94.94 93 LEU A C 1
ATOM 699 O O . LEU A 1 93 ? -16.911 1.516 11.916 1.00 94.94 93 LEU A O 1
ATOM 703 N N . ARG A 1 94 ? -17.967 1.682 13.888 1.00 95.81 94 ARG A N 1
ATOM 704 C CA . ARG A 1 94 ? -16.887 1.048 14.655 1.00 95.81 94 ARG A CA 1
ATOM 705 C C . ARG A 1 94 ? -16.616 -0.384 14.189 1.00 95.81 94 ARG A C 1
ATOM 707 O O . ARG A 1 94 ? -15.460 -0.772 14.048 1.00 95.81 94 ARG A O 1
ATOM 714 N N . GLN A 1 95 ? -17.660 -1.164 13.910 1.00 95.50 95 GLN A N 1
ATOM 715 C CA . GLN A 1 95 ? -17.513 -2.522 13.384 1.00 95.50 95 GLN A CA 1
ATOM 716 C C . GLN A 1 95 ? -16.901 -2.537 11.975 1.00 95.50 95 GLN A C 1
ATOM 718 O O . GLN A 1 95 ? -16.023 -3.357 11.694 1.00 95.50 95 GLN A O 1
ATOM 723 N N . LEU A 1 96 ? -17.310 -1.610 11.106 1.00 96.44 96 LEU A N 1
ATOM 724 C CA . LEU A 1 96 ? -16.728 -1.461 9.774 1.00 96.44 96 LEU A CA 1
ATOM 725 C C . LEU A 1 96 ? -15.242 -1.087 9.855 1.00 96.44 96 LEU A C 1
ATOM 727 O O . LEU A 1 96 ? -14.414 -1.716 9.204 1.00 96.44 96 LEU A O 1
ATOM 731 N N . LEU A 1 97 ? -14.885 -0.130 10.715 1.00 96.12 97 LEU A N 1
ATOM 732 C CA . LEU A 1 97 ? -13.495 0.268 10.945 1.00 96.12 97 LEU A CA 1
ATOM 733 C C . LEU A 1 97 ? -12.652 -0.898 11.471 1.00 96.12 97 LEU A C 1
ATOM 735 O O . LEU A 1 97 ? -11.545 -1.112 10.989 1.00 96.12 97 LEU A O 1
ATOM 739 N N . ASN A 1 98 ? -13.182 -1.709 12.387 1.00 92.94 98 ASN A N 1
ATOM 740 C CA . ASN A 1 98 ? -12.484 -2.909 12.855 1.00 92.94 98 ASN A CA 1
ATOM 741 C C . ASN A 1 98 ? -12.290 -3.945 11.735 1.00 92.94 98 ASN A C 1
ATOM 743 O O . ASN A 1 98 ? -11.253 -4.600 11.680 1.00 92.94 98 ASN A O 1
ATOM 747 N N . THR A 1 99 ? -13.245 -4.061 10.810 1.00 93.94 99 THR A N 1
ATOM 748 C CA . THR A 1 99 ? -13.100 -4.924 9.627 1.00 93.94 99 THR A CA 1
ATOM 749 C C . THR A 1 99 ? -11.978 -4.417 8.719 1.00 93.94 99 THR A C 1
ATOM 751 O O . THR A 1 99 ? -11.112 -5.193 8.322 1.00 93.94 99 THR A O 1
ATOM 754 N N . CYS A 1 100 ? -11.924 -3.105 8.461 1.00 93.00 100 CYS A N 1
ATOM 755 C CA . CYS A 1 100 ? -10.824 -2.491 7.715 1.00 93.00 100 CYS A CA 1
ATOM 756 C C . CYS A 1 100 ? -9.474 -2.706 8.413 1.00 93.00 100 CYS A C 1
ATOM 758 O O . CYS A 1 100 ? -8.488 -3.012 7.751 1.00 93.00 100 CYS A O 1
ATOM 760 N N . TYR A 1 101 ? -9.425 -2.600 9.743 1.00 91.75 101 TYR A N 1
ATOM 761 C CA . TYR A 1 101 ? -8.201 -2.837 10.505 1.00 91.75 101 TYR A CA 1
ATOM 762 C C . TYR A 1 101 ? -7.643 -4.244 10.263 1.00 91.75 101 TYR A C 1
ATOM 764 O O . TYR A 1 101 ? -6.446 -4.388 10.040 1.00 91.75 101 TYR A O 1
ATOM 772 N N . LEU A 1 102 ? -8.499 -5.270 10.260 1.00 89.50 102 LEU A N 1
ATOM 773 C CA . LEU A 1 102 ? -8.082 -6.658 10.036 1.00 89.50 102 LEU A CA 1
ATOM 774 C C . LEU A 1 102 ? -7.564 -6.901 8.612 1.00 89.50 102 LEU A C 1
ATOM 776 O O . LEU A 1 102 ? -6.607 -7.652 8.438 1.00 89.50 102 LEU A O 1
ATOM 780 N N . LEU A 1 103 ? -8.153 -6.246 7.605 1.00 89.06 103 LEU A N 1
ATOM 781 C CA . LEU A 1 103 ? -7.658 -6.313 6.224 1.00 89.06 103 LEU A CA 1
ATOM 782 C C . LEU A 1 103 ? -6.244 -5.733 6.107 1.00 89.06 103 LEU A C 1
ATOM 784 O O . LEU A 1 103 ? -5.380 -6.317 5.457 1.00 89.06 103 LEU A O 1
ATOM 788 N N . PHE A 1 104 ? -5.999 -4.612 6.779 1.00 85.50 104 PHE A N 1
ATOM 789 C CA . PHE A 1 104 ? -4.685 -3.985 6.830 1.00 85.50 104 PHE A CA 1
ATOM 790 C C . PHE A 1 104 ? -3.692 -4.815 7.678 1.00 85.50 104 PHE A C 1
ATOM 792 O O . PHE A 1 104 ? -2.559 -5.051 7.268 1.00 85.50 104 PHE A O 1
ATOM 799 N N . ASP A 1 105 ? -4.109 -5.375 8.817 1.00 83.94 105 ASP A N 1
ATOM 800 C CA . ASP A 1 105 ? -3.258 -6.249 9.640 1.00 83.94 105 ASP A CA 1
ATOM 801 C C . ASP A 1 105 ? -2.779 -7.506 8.892 1.0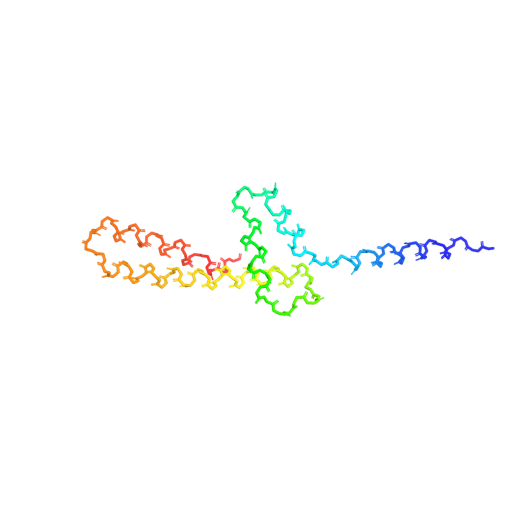0 83.94 105 ASP A C 1
ATOM 803 O O . ASP A 1 105 ? -1.619 -7.895 9.018 1.00 83.94 105 ASP A O 1
ATOM 807 N N . GLY A 1 106 ? -3.636 -8.095 8.052 1.00 76.75 106 GLY A N 1
ATOM 808 C CA . GLY A 1 106 ? -3.310 -9.288 7.267 1.00 76.75 106 GLY A CA 1
ATOM 809 C C . GLY A 1 106 ? -2.224 -9.081 6.205 1.00 76.75 106 GLY A C 1
ATOM 810 O O . GLY A 1 106 ? -1.491 -10.018 5.908 1.00 76.75 106 GLY A O 1
ATOM 811 N N . MET A 1 107 ? -2.061 -7.864 5.677 1.00 68.69 107 MET A N 1
ATOM 812 C CA . MET A 1 107 ? -1.065 -7.563 4.635 1.00 68.69 107 MET A CA 1
ATOM 813 C C . MET A 1 107 ? 0.386 -7.513 5.155 1.00 68.69 107 MET A C 1
ATOM 815 O O . MET A 1 107 ? 1.315 -7.496 4.354 1.00 68.69 107 MET A O 1
ATOM 819 N N . GLY A 1 108 ? 0.598 -7.484 6.477 1.00 59.12 108 GLY A N 1
ATOM 820 C CA . GLY A 1 108 ? 1.930 -7.528 7.100 1.00 59.12 108 GLY A CA 1
ATOM 821 C C . GLY A 1 108 ? 2.416 -8.932 7.484 1.00 59.12 108 GLY A C 1
ATOM 822 O O . GLY A 1 108 ? 3.539 -9.064 7.967 1.00 59.12 108 GLY A O 1
ATOM 823 N N . ARG A 1 109 ? 1.592 -9.977 7.307 1.00 49.22 109 ARG A N 1
ATOM 824 C CA . ARG A 1 109 ? 1.971 -11.369 7.592 1.00 49.22 109 ARG A CA 1
ATOM 825 C C . ARG A 1 109 ? 2.549 -12.028 6.345 1.00 49.22 109 ARG A C 1
ATOM 827 O O . ARG A 1 109 ? 1.816 -12.371 5.422 1.00 49.22 109 ARG A O 1
ATOM 834 N N . ALA A 1 110 ? 3.861 -12.225 6.352 1.00 48.28 110 ALA A N 1
ATOM 835 C CA . ALA A 1 110 ? 4.552 -13.131 5.447 1.00 48.28 110 ALA A CA 1
ATOM 836 C C . ALA A 1 110 ? 4.731 -14.499 6.134 1.00 48.28 110 ALA A C 1
ATOM 838 O O . ALA A 1 110 ? 5.851 -14.907 6.421 1.00 48.28 110 ALA A O 1
ATOM 839 N N . ASP A 1 111 ? 3.628 -15.196 6.417 1.00 40.50 111 ASP A N 1
ATOM 840 C CA . ASP A 1 111 ? 3.647 -16.581 6.904 1.00 40.50 111 ASP A CA 1
ATOM 841 C C . ASP A 1 111 ? 2.538 -17.325 6.120 1.00 40.50 111 ASP A C 1
ATOM 843 O O . ASP A 1 111 ? 1.379 -16.915 6.187 1.00 40.50 111 ASP A O 1
ATOM 847 N N . ALA A 1 112 ? 2.796 -18.345 5.290 1.00 36.44 112 ALA A N 1
ATOM 848 C CA . ALA A 1 112 ? 3.814 -19.399 5.343 1.00 36.44 112 ALA A CA 1
ATOM 849 C C . ALA A 1 112 ? 4.386 -19.784 3.965 1.00 36.44 112 ALA A C 1
ATOM 851 O O . ALA A 1 112 ? 3.645 -19.676 2.961 1.00 36.44 112 ALA A O 1
#

Foldseek 3Di:
DDPVVVVVVVVVVVVVVVVPPQPPQLVVLVVVCVVDVPRDSVVSVVQVVPDPVSPGQDPVNSVVSVLVVLLVVLVVLLVVLVVVLVVDPDPVSNVVSVVSNVVSVVSPDPDD

pLDDT: mean 75.25, std 16.95, range [36.44, 97.31]